Protein AF-A0A4S3M1Q2-F1 (afdb_monomer)

Organism: NCBI:txid1227945

Mean predicted aligned error: 13.07 Å

Radius of gyration: 25.89 Å; Cα contacts (8 Å, |Δi|>4): 60; chains: 1; bounding box: 48×41×60 Å

Sequence (144 aa):
MYRIAKILAIILGVVGLVIWVMIARDENPAGSGMVDLMINLGYYMTIITAVVTFAFAVWQLITHPDKLKKALISLGAFAVVLVIAYAVLASGTNINLDSLAQRGIVVDEGTSKMVGAGLWAFYLLALIAVLSMVFAGVKKILNN

Solvent-accessible surface area (backbone atoms only — not comparable to full-atom values): 7919 Å² total; per-residue (Å²): 116,71,66,61,58,53,51,52,52,50,53,54,52,51,53,53,48,52,54,50,55,53,48,74,70,44,92,60,42,92,80,37,72,62,52,59,49,52,53,53,50,51,52,51,50,51,53,51,48,53,52,50,52,50,53,48,51,54,49,52,36,69,74,30,62,71,59,32,51,53,52,49,50,54,51,47,54,51,48,51,44,47,47,45,13,44,74,73,65,25,54,52,77,78,53,63,63,69,66,36,48,77,69,73,46,88,68,55,57,68,61,52,19,54,54,45,11,53,52,45,29,48,52,53,50,51,51,52,50,52,53,50,52,52,51,53,52,51,50,57,62,74,76,106

Structure (mmCIF, N/CA/C/O backbone):
data_AF-A0A4S3M1Q2-F1
#
_entry.id   AF-A0A4S3M1Q2-F1
#
loop_
_atom_site.group_PDB
_atom_site.id
_atom_site.type_symbol
_atom_site.label_atom_id
_atom_site.label_alt_id
_atom_site.label_comp_id
_atom_site.label_asym_id
_atom_site.label_entity_id
_atom_site.label_seq_id
_atom_site.pdbx_PDB_ins_code
_atom_site.Cartn_x
_atom_site.Cartn_y
_atom_site.Cartn_z
_atom_site.occupancy
_atom_site.B_iso_or_equiv
_atom_site.auth_seq_id
_atom_site.auth_comp_id
_atom_site.auth_asym_id
_atom_site.auth_atom_id
_atom_site.pdbx_PDB_model_num
ATOM 1 N N . MET A 1 1 ? -15.559 -6.440 -22.835 1.00 55.22 1 MET A N 1
ATOM 2 C CA . MET A 1 1 ? -14.238 -5.925 -22.397 1.00 55.22 1 MET A CA 1
ATOM 3 C C . MET A 1 1 ? -13.212 -7.010 -22.038 1.00 55.22 1 MET A C 1
ATOM 5 O O . MET A 1 1 ? -12.085 -6.881 -22.487 1.00 55.22 1 MET A O 1
ATOM 9 N N . TYR A 1 2 ? -13.554 -8.099 -21.326 1.00 62.47 2 TYR A N 1
ATOM 10 C CA . TYR A 1 2 ? -12.575 -9.132 -20.902 1.00 62.47 2 TYR A CA 1
ATOM 11 C C . TYR A 1 2 ? -11.790 -9.816 -22.044 1.00 62.47 2 TYR A C 1
ATOM 13 O O . TYR A 1 2 ? -10.618 -10.137 -21.881 1.00 62.47 2 TYR A O 1
ATOM 21 N N . ARG A 1 3 ? -12.399 -10.006 -23.225 1.00 75.75 3 ARG A N 1
ATOM 22 C CA . ARG A 1 3 ? -11.736 -10.689 -24.351 1.00 75.75 3 ARG A CA 1
ATOM 23 C C . ARG A 1 3 ? -10.559 -9.887 -24.927 1.00 75.75 3 ARG A C 1
ATOM 25 O O . ARG A 1 3 ? -9.502 -10.466 -25.126 1.00 75.75 3 ARG A O 1
ATOM 32 N N . ILE A 1 4 ? -10.712 -8.570 -25.115 1.00 73.31 4 ILE A N 1
ATOM 33 C CA . ILE A 1 4 ? -9.649 -7.704 -25.663 1.00 73.31 4 ILE A CA 1
ATOM 34 C C . ILE A 1 4 ? -8.442 -7.656 -24.720 1.00 73.31 4 ILE A C 1
ATOM 36 O O . ILE A 1 4 ? -7.329 -7.901 -25.164 1.00 73.31 4 ILE A O 1
ATOM 40 N N . ALA A 1 5 ? -8.653 -7.411 -23.421 1.00 73.56 5 ALA A N 1
ATOM 41 C CA . ALA A 1 5 ? -7.552 -7.332 -22.457 1.00 73.56 5 ALA A CA 1
ATOM 42 C C . ALA A 1 5 ? -6.801 -8.668 -22.331 1.00 73.56 5 ALA A C 1
ATOM 44 O O . ALA A 1 5 ? -5.575 -8.689 -22.265 1.00 73.56 5 ALA A O 1
ATOM 45 N N . LYS A 1 6 ? -7.531 -9.792 -22.367 1.00 78.56 6 LYS A N 1
ATOM 46 C CA . LYS A 1 6 ? -6.940 -11.134 -22.336 1.00 78.56 6 LYS A CA 1
ATOM 47 C C . LYS A 1 6 ? -6.089 -11.417 -23.576 1.00 78.56 6 LYS A C 1
ATOM 49 O O . LYS A 1 6 ? -4.987 -11.935 -23.444 1.00 78.56 6 LYS A O 1
ATOM 54 N N . ILE A 1 7 ? -6.578 -11.060 -24.763 1.00 83.19 7 ILE A N 1
ATOM 55 C CA . ILE A 1 7 ? -5.828 -11.198 -26.018 1.00 83.19 7 ILE A CA 1
ATOM 56 C C . ILE A 1 7 ? -4.587 -10.300 -26.025 1.00 83.19 7 ILE A C 1
ATOM 58 O O . ILE A 1 7 ? -3.513 -10.770 -26.385 1.00 83.19 7 ILE A O 1
ATOM 62 N N . LEU A 1 8 ? -4.696 -9.056 -25.553 1.00 81.31 8 LEU A N 1
ATOM 63 C CA . LEU A 1 8 ? -3.559 -8.136 -25.473 1.00 81.31 8 LEU A CA 1
ATOM 64 C C . LEU A 1 8 ? -2.465 -8.654 -24.525 1.00 81.31 8 LEU A C 1
ATOM 66 O O . LEU A 1 8 ? -1.284 -8.611 -24.859 1.00 81.31 8 LEU A O 1
ATOM 70 N N . ALA A 1 9 ? -2.863 -9.190 -23.366 1.00 79.44 9 ALA A N 1
ATOM 71 C CA . ALA A 1 9 ? -1.941 -9.779 -22.398 1.00 79.44 9 ALA A CA 1
ATOM 72 C C . ALA A 1 9 ? -1.230 -11.021 -22.956 1.00 79.44 9 ALA A C 1
ATOM 74 O O . ALA A 1 9 ? -0.032 -11.190 -22.744 1.00 79.44 9 ALA A O 1
ATOM 75 N N . ILE A 1 10 ? -1.948 -11.864 -23.707 1.00 86.00 10 ILE A N 1
ATOM 76 C CA . ILE A 1 10 ? -1.355 -13.026 -24.380 1.00 86.00 10 ILE A CA 1
ATOM 77 C C . ILE A 1 10 ? -0.337 -12.571 -25.429 1.00 86.00 10 ILE A C 1
ATOM 79 O O . ILE A 1 10 ? 0.766 -13.103 -25.457 1.00 86.00 10 ILE A O 1
ATOM 83 N N . ILE A 1 11 ? -0.665 -11.569 -26.250 1.00 86.06 11 ILE A N 1
ATOM 84 C CA . ILE A 1 11 ? 0.252 -11.052 -27.278 1.00 86.06 11 ILE A CA 1
ATOM 85 C C . ILE A 1 11 ? 1.527 -10.492 -26.636 1.00 86.06 11 ILE A C 1
ATOM 87 O O . ILE A 1 11 ? 2.622 -10.871 -27.041 1.00 86.06 11 ILE A O 1
ATOM 91 N N . LEU A 1 12 ? 1.402 -9.653 -25.603 1.00 84.44 12 LEU A N 1
ATOM 92 C CA . LEU A 1 12 ? 2.556 -9.111 -24.874 1.00 84.44 12 LEU A CA 1
ATOM 93 C C . LEU A 1 12 ? 3.407 -10.214 -24.230 1.00 84.44 12 LEU A C 1
ATOM 95 O O . LEU A 1 12 ? 4.633 -10.167 -24.312 1.00 84.44 12 LEU A O 1
ATOM 99 N N . GLY A 1 13 ? 2.769 -11.232 -23.644 1.00 85.00 13 GLY A N 1
ATOM 100 C CA . GLY A 1 13 ? 3.466 -12.384 -23.073 1.00 85.00 13 GLY A CA 1
ATOM 101 C C . GLY A 1 13 ? 4.229 -13.202 -24.119 1.00 85.00 13 GLY A C 1
ATOM 102 O O . GLY A 1 13 ? 5.368 -13.597 -23.877 1.00 85.00 13 GLY A O 1
ATOM 103 N N . VAL A 1 14 ? 3.640 -13.414 -25.299 1.00 90.38 14 VAL A N 1
ATOM 104 C CA . VAL A 1 14 ? 4.292 -14.121 -26.414 1.00 90.38 14 VAL A CA 1
ATOM 105 C C . VAL A 1 14 ? 5.474 -13.317 -26.957 1.00 90.38 14 VAL A C 1
ATOM 107 O O . VAL A 1 14 ? 6.537 -13.889 -27.174 1.00 90.38 14 VAL A O 1
ATOM 110 N N . VAL A 1 15 ? 5.335 -11.998 -27.119 1.00 86.88 15 VAL A N 1
ATOM 111 C CA . VAL A 1 15 ? 6.432 -11.122 -27.569 1.00 86.88 15 VAL A CA 1
ATOM 112 C C . VAL A 1 15 ? 7.603 -11.157 -26.583 1.00 86.88 15 VAL A C 1
ATOM 114 O O . VAL A 1 15 ? 8.745 -11.337 -27.005 1.00 86.88 15 VAL A O 1
ATOM 117 N N . GLY A 1 16 ? 7.327 -11.072 -25.278 1.00 83.62 16 GLY A N 1
ATOM 118 C CA . GLY A 1 16 ? 8.356 -11.203 -24.243 1.00 83.62 16 GLY A CA 1
ATOM 119 C C . GLY A 1 16 ? 9.062 -12.563 -24.275 1.00 83.62 16 GLY A C 1
ATOM 120 O O . GLY A 1 16 ? 10.287 -12.621 -24.202 1.00 83.62 16 GLY A O 1
ATOM 121 N N . LEU A 1 17 ? 8.311 -13.654 -24.461 1.00 86.56 17 LEU A N 1
ATOM 122 C CA . LEU A 1 17 ? 8.873 -15.004 -24.597 1.00 86.56 17 LEU A CA 1
ATOM 123 C C . LEU A 1 17 ? 9.765 -15.153 -25.832 1.00 86.56 17 LEU A C 1
ATOM 125 O O . LEU A 1 17 ? 10.821 -15.773 -25.746 1.00 86.56 17 LEU A O 1
ATOM 129 N N . VAL A 1 18 ? 9.361 -14.589 -26.970 1.00 86.19 18 VAL A N 1
ATOM 130 C CA . VAL A 1 18 ? 10.148 -14.651 -28.209 1.00 86.19 18 VAL A CA 1
ATOM 131 C C . VAL A 1 18 ? 11.475 -13.915 -28.037 1.00 86.19 18 VAL A C 1
ATOM 133 O O . VAL A 1 18 ? 12.522 -14.489 -28.328 1.00 86.19 18 VAL A O 1
ATOM 136 N N . ILE A 1 19 ? 11.451 -12.695 -27.495 1.00 83.62 19 ILE A N 1
ATOM 137 C CA . ILE A 1 19 ? 12.665 -11.910 -27.217 1.00 83.62 19 ILE A CA 1
ATOM 138 C C . ILE A 1 19 ? 13.579 -12.661 -26.237 1.00 83.62 19 ILE A C 1
ATOM 140 O O . ILE A 1 19 ? 14.786 -12.736 -26.458 1.00 83.62 19 ILE A O 1
ATOM 144 N N . TRP A 1 20 ? 13.006 -13.288 -25.206 1.00 83.25 20 TRP A N 1
ATOM 145 C CA . TRP A 1 20 ? 13.763 -14.085 -24.241 1.00 83.25 20 TRP A CA 1
ATOM 146 C C . TRP A 1 20 ? 14.443 -15.306 -24.880 1.00 83.25 20 TRP A C 1
ATOM 148 O O . TRP A 1 20 ? 15.630 -15.532 -24.656 1.00 83.25 20 TRP A O 1
ATOM 158 N N . VAL A 1 21 ? 13.730 -16.066 -25.722 1.00 85.06 21 VAL A N 1
ATOM 159 C CA . VAL A 1 21 ? 14.304 -17.211 -26.455 1.00 85.06 21 VAL A CA 1
ATOM 160 C C . VAL A 1 21 ? 15.401 -16.760 -27.421 1.00 85.06 21 VAL A C 1
ATOM 162 O O . VAL A 1 21 ? 16.382 -17.479 -27.599 1.00 85.06 21 VAL A O 1
ATOM 165 N N . MET A 1 22 ? 15.253 -15.585 -28.037 1.00 80.75 22 MET A N 1
ATOM 166 C CA . MET A 1 22 ? 16.265 -15.025 -28.936 1.00 80.75 22 MET A CA 1
ATOM 167 C C . MET A 1 22 ? 17.542 -14.642 -28.179 1.00 80.75 22 MET A C 1
ATOM 169 O O . MET A 1 22 ? 18.621 -14.988 -28.642 1.00 80.75 22 MET A O 1
ATOM 173 N N . ILE A 1 23 ? 17.432 -14.043 -26.988 1.00 82.00 23 ILE A N 1
ATOM 174 C CA . ILE A 1 23 ? 18.589 -13.757 -26.118 1.00 82.00 23 ILE A CA 1
ATOM 175 C C . ILE A 1 23 ? 19.242 -15.052 -25.614 1.00 82.00 23 ILE A C 1
ATOM 177 O O . ILE A 1 23 ? 20.462 -15.160 -25.597 1.00 82.00 23 ILE A O 1
ATOM 181 N N . ALA A 1 24 ? 18.448 -16.054 -25.225 1.00 80.31 24 ALA A N 1
ATOM 182 C CA . ALA A 1 24 ? 18.956 -17.317 -24.683 1.00 80.31 24 ALA A CA 1
ATOM 183 C C . ALA A 1 24 ? 19.728 -18.174 -25.704 1.00 80.31 24 ALA A C 1
ATOM 185 O O . ALA A 1 24 ? 20.439 -19.098 -25.314 1.00 80.31 24 ALA A O 1
ATOM 186 N N . ARG A 1 25 ? 19.558 -17.904 -27.003 1.00 78.38 25 ARG A N 1
ATOM 187 C CA . ARG A 1 25 ? 20.260 -18.585 -28.100 1.00 78.38 25 ARG A CA 1
ATOM 188 C C . ARG A 1 25 ? 21.449 -17.794 -28.640 1.00 78.38 25 ARG A C 1
ATOM 190 O O . ARG A 1 25 ? 22.169 -18.330 -29.475 1.00 78.38 25 ARG A O 1
ATOM 197 N N . ASP A 1 26 ? 21.618 -16.546 -28.214 1.00 77.88 26 ASP A N 1
ATOM 198 C CA . ASP A 1 26 ? 22.688 -15.679 -28.690 1.00 77.88 26 ASP A CA 1
ATOM 199 C C . ASP A 1 26 ? 23.998 -15.995 -27.951 1.00 77.88 26 ASP A C 1
ATOM 201 O O . ASP A 1 26 ? 24.025 -16.144 -26.728 1.00 77.88 26 ASP A O 1
ATOM 205 N N . GLU A 1 27 ? 25.088 -16.117 -28.704 1.00 70.81 27 GLU A N 1
ATOM 206 C CA . GLU A 1 27 ? 26.421 -16.458 -28.197 1.00 70.81 27 GLU A CA 1
ATOM 207 C C . GLU A 1 27 ? 27.094 -15.250 -27.525 1.00 70.81 27 GLU A C 1
ATOM 209 O O . GLU A 1 27 ? 27.972 -15.419 -26.676 1.00 70.81 27 GLU A O 1
ATOM 214 N N . ASN A 1 28 ? 26.662 -14.025 -27.865 1.00 72.25 28 ASN A N 1
ATOM 215 C CA . ASN A 1 28 ? 27.160 -12.790 -27.260 1.00 72.25 28 ASN A CA 1
ATOM 216 C C . ASN A 1 28 ? 26.014 -11.831 -26.871 1.00 72.25 28 ASN A C 1
ATOM 218 O O . ASN A 1 28 ? 25.859 -10.744 -27.440 1.00 72.25 28 ASN A O 1
ATOM 222 N N . PRO A 1 29 ? 25.205 -12.205 -25.865 1.00 64.62 29 PRO A N 1
ATOM 223 C CA . PRO A 1 29 ? 23.954 -11.520 -25.552 1.00 64.62 29 PRO A CA 1
ATOM 224 C C . PRO A 1 29 ? 24.165 -10.075 -25.078 1.00 64.62 29 PRO A C 1
ATOM 226 O O . PRO A 1 29 ? 23.321 -9.220 -25.335 1.00 64.62 29 PRO A O 1
ATOM 229 N N . ALA A 1 30 ? 25.303 -9.768 -24.444 1.00 64.44 30 ALA A N 1
ATOM 230 C CA . ALA A 1 30 ? 25.587 -8.457 -23.856 1.00 64.44 30 ALA A CA 1
ATOM 231 C C . ALA A 1 30 ? 25.811 -7.331 -24.887 1.00 64.44 30 ALA A C 1
ATOM 233 O O . ALA A 1 30 ? 25.662 -6.162 -24.542 1.00 64.44 30 ALA A O 1
ATOM 234 N N . GLY A 1 31 ? 26.157 -7.667 -26.136 1.00 63.84 31 GLY A N 1
ATOM 235 C CA . GLY A 1 31 ? 26.306 -6.702 -27.235 1.00 63.84 31 GLY A CA 1
ATOM 236 C C . GLY A 1 31 ? 25.078 -6.600 -28.145 1.00 63.84 31 GLY A C 1
ATOM 237 O O . GLY A 1 31 ? 25.051 -5.773 -29.056 1.00 63.84 31 GLY A O 1
ATOM 238 N N . SER A 1 32 ? 24.067 -7.444 -27.924 1.00 66.00 32 SER A N 1
ATOM 239 C CA . SER A 1 32 ? 22.851 -7.457 -28.729 1.00 66.00 32 SER A CA 1
ATOM 240 C C . SER A 1 32 ? 21.906 -6.334 -28.280 1.00 66.00 32 SER A C 1
ATOM 242 O O . SER A 1 32 ? 21.557 -6.222 -27.103 1.00 66.00 32 SER A O 1
ATOM 244 N N . GLY A 1 33 ? 21.398 -5.531 -29.224 1.00 74.88 33 GLY A N 1
ATOM 245 C CA . GLY A 1 33 ? 20.310 -4.574 -28.948 1.00 74.88 33 GLY A CA 1
ATOM 246 C C . GLY A 1 33 ? 19.025 -5.244 -28.425 1.00 74.88 33 GLY A C 1
ATOM 247 O O . GLY A 1 33 ? 18.095 -4.571 -27.992 1.00 74.88 33 GLY A O 1
ATOM 248 N N . MET A 1 34 ? 18.983 -6.579 -28.433 1.00 76.88 34 MET A N 1
ATOM 249 C CA . MET A 1 34 ? 17.901 -7.414 -27.929 1.00 76.88 34 MET A CA 1
ATOM 250 C C . MET A 1 34 ? 17.803 -7.384 -26.397 1.00 76.88 34 MET A C 1
ATOM 252 O O . MET A 1 34 ? 16.695 -7.323 -25.862 1.00 76.88 34 MET A O 1
ATOM 256 N N . VAL A 1 35 ? 18.939 -7.378 -25.684 1.00 81.19 35 VAL A N 1
ATOM 257 C CA . VAL A 1 35 ? 18.955 -7.270 -24.212 1.00 81.19 35 VAL A CA 1
ATOM 258 C C . VAL A 1 35 ? 18.471 -5.892 -23.768 1.00 81.19 35 VAL A C 1
ATOM 260 O O . VAL A 1 35 ? 17.628 -5.801 -22.876 1.00 81.19 35 VAL A O 1
ATOM 263 N N . ASP A 1 36 ? 18.928 -4.832 -24.436 1.00 84.31 36 ASP A N 1
ATOM 264 C CA . ASP A 1 36 ? 18.498 -3.458 -24.155 1.00 84.31 36 ASP A CA 1
ATOM 265 C C . ASP A 1 36 ? 16.994 -3.267 -24.440 1.00 84.31 36 ASP A C 1
ATOM 267 O O . ASP A 1 36 ? 16.250 -2.690 -23.643 1.00 84.31 36 ASP A O 1
ATOM 271 N N . LEU A 1 37 ? 16.491 -3.872 -25.522 1.00 84.19 37 LEU A N 1
ATOM 272 C CA . LEU A 1 37 ? 15.061 -3.908 -25.831 1.00 84.19 37 LEU A CA 1
ATOM 273 C C . LEU A 1 37 ? 14.246 -4.655 -24.756 1.00 84.19 37 LEU A C 1
ATOM 275 O O . LEU A 1 37 ? 13.165 -4.192 -24.386 1.00 84.19 37 LEU A O 1
ATOM 279 N N . MET A 1 38 ? 14.750 -5.771 -24.213 1.00 83.44 38 MET A N 1
ATOM 280 C CA . MET A 1 38 ? 14.065 -6.513 -23.145 1.00 83.44 38 MET A CA 1
ATOM 281 C C . MET A 1 38 ? 14.022 -5.727 -21.828 1.00 83.44 38 MET A C 1
ATOM 283 O O . MET A 1 38 ? 12.981 -5.694 -21.164 1.00 83.44 38 MET A O 1
ATOM 287 N N . ILE A 1 39 ? 15.123 -5.063 -21.467 1.00 86.50 39 ILE A N 1
ATOM 288 C CA . ILE A 1 39 ? 15.206 -4.220 -20.267 1.00 86.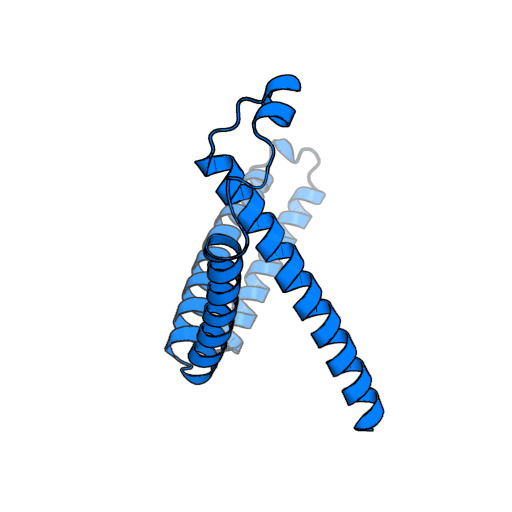50 39 ILE A CA 1
ATOM 289 C C . ILE A 1 39 ? 14.249 -3.029 -20.389 1.00 86.50 39 ILE A C 1
ATOM 291 O O . ILE A 1 39 ? 13.432 -2.803 -19.490 1.00 86.50 39 ILE A O 1
ATOM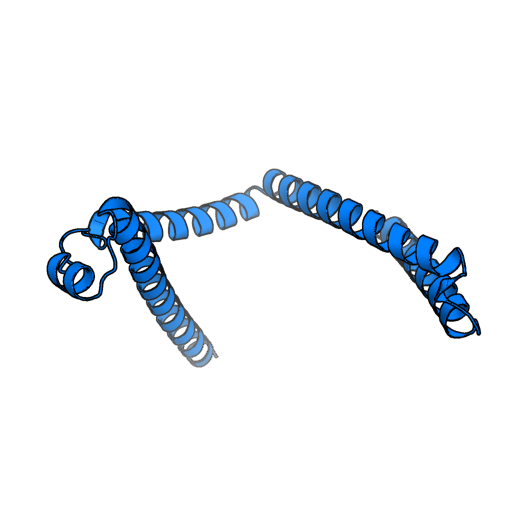 295 N N . ASN A 1 40 ? 14.276 -2.314 -21.516 1.00 87.56 40 ASN A N 1
ATOM 296 C CA . ASN A 1 40 ? 13.387 -1.175 -21.747 1.00 87.56 40 ASN A CA 1
ATOM 297 C C . ASN A 1 40 ? 11.910 -1.590 -21.747 1.00 87.56 40 ASN A C 1
ATOM 299 O O . ASN A 1 40 ? 11.085 -0.927 -21.113 1.00 87.56 40 ASN A O 1
ATOM 303 N N . LEU A 1 41 ? 11.563 -2.723 -22.369 1.00 87.38 41 LEU A N 1
ATOM 304 C CA . LEU A 1 41 ? 10.202 -3.265 -22.323 1.00 87.38 41 LEU A CA 1
ATOM 305 C C . LEU A 1 41 ? 9.749 -3.547 -20.880 1.00 87.38 41 LEU A C 1
ATOM 307 O O . LEU A 1 41 ? 8.625 -3.198 -20.515 1.00 87.38 41 LEU A O 1
ATOM 311 N N . GLY A 1 42 ? 10.625 -4.111 -20.043 1.00 88.50 42 GLY A N 1
ATOM 312 C CA . GLY A 1 42 ? 10.354 -4.349 -18.623 1.00 88.50 42 GLY A CA 1
ATOM 313 C C . GLY A 1 42 ? 10.098 -3.062 -17.833 1.00 88.50 42 GLY A C 1
ATOM 314 O O . GLY A 1 42 ? 9.138 -2.993 -17.055 1.00 88.50 42 GLY A O 1
ATOM 315 N N . TYR A 1 43 ? 10.891 -2.014 -18.072 1.00 91.69 43 TYR A N 1
ATOM 316 C CA . TYR A 1 43 ? 10.668 -0.696 -17.468 1.00 91.69 43 TYR A CA 1
ATOM 317 C C . TYR A 1 43 ? 9.306 -0.116 -17.858 1.00 91.69 43 TYR A C 1
ATOM 319 O O . TYR A 1 43 ? 8.524 0.265 -16.979 1.00 91.69 43 TYR A O 1
ATOM 327 N N . TYR A 1 44 ? 8.975 -0.111 -19.152 1.00 91.25 44 TYR A N 1
ATOM 328 C CA . TYR A 1 44 ? 7.682 0.391 -19.620 1.00 91.25 44 TYR A CA 1
ATOM 329 C C . TYR A 1 44 ? 6.512 -0.421 -19.060 1.00 91.25 44 TYR A C 1
ATOM 331 O O . TYR A 1 44 ? 5.543 0.165 -18.577 1.00 91.25 44 TYR A O 1
ATOM 339 N N . MET A 1 45 ? 6.599 -1.754 -19.053 1.00 88.56 45 MET A N 1
ATOM 340 C CA . MET A 1 45 ? 5.552 -2.608 -18.484 1.00 88.56 45 MET A CA 1
ATOM 341 C C . MET A 1 45 ? 5.352 -2.360 -16.989 1.00 88.56 45 MET A C 1
ATOM 343 O O . MET A 1 45 ? 4.211 -2.349 -16.527 1.00 88.56 45 MET A O 1
ATOM 347 N N . THR A 1 46 ? 6.427 -2.118 -16.240 1.00 91.38 46 THR A N 1
ATOM 348 C CA . THR A 1 46 ? 6.345 -1.817 -14.805 1.00 91.38 46 THR A CA 1
ATOM 349 C C . THR A 1 46 ? 5.623 -0.495 -14.565 1.00 91.38 46 THR A C 1
ATOM 351 O O . THR A 1 46 ? 4.686 -0.445 -13.767 1.00 91.38 46 THR A O 1
ATOM 354 N N . ILE A 1 47 ? 5.990 0.555 -15.306 1.00 94.31 47 ILE A N 1
ATOM 355 C CA . ILE A 1 47 ? 5.343 1.871 -15.205 1.00 94.31 47 ILE A CA 1
ATOM 356 C C . ILE A 1 47 ? 3.868 1.773 -15.604 1.00 94.31 47 ILE A C 1
ATOM 358 O O . ILE A 1 47 ? 3.000 2.213 -14.853 1.00 94.31 47 ILE A O 1
ATOM 362 N N . ILE A 1 48 ? 3.562 1.144 -16.742 1.00 91.81 48 ILE A N 1
ATOM 363 C CA . ILE A 1 48 ? 2.181 0.972 -17.213 1.00 91.81 48 ILE A CA 1
ATOM 364 C C . ILE A 1 48 ? 1.363 0.192 -16.183 1.00 91.81 48 ILE A C 1
ATOM 366 O O . ILE A 1 48 ? 0.251 0.595 -15.851 1.00 91.81 48 ILE A O 1
ATOM 370 N N . THR A 1 49 ? 1.909 -0.893 -15.635 1.00 89.81 49 THR A N 1
ATOM 371 C CA . THR A 1 49 ? 1.209 -1.710 -14.636 1.00 89.81 49 THR A CA 1
ATOM 372 C C . THR A 1 49 ? 0.956 -0.924 -13.358 1.00 89.81 49 THR A C 1
ATOM 374 O O . THR A 1 49 ? -0.155 -0.980 -12.832 1.00 89.81 49 THR A O 1
ATOM 377 N N . ALA A 1 50 ? 1.938 -0.159 -12.876 1.00 93.88 50 ALA A N 1
ATOM 378 C CA . ALA A 1 50 ? 1.771 0.700 -11.710 1.00 93.88 50 ALA A CA 1
ATOM 379 C C . ALA A 1 50 ? 0.656 1.733 -11.938 1.00 93.88 50 ALA A C 1
ATOM 381 O O . ALA A 1 50 ? -0.262 1.833 -11.125 1.00 93.88 50 ALA A O 1
ATOM 382 N N . VAL A 1 51 ? 0.682 2.433 -13.078 1.00 94.56 51 VAL A N 1
ATOM 383 C CA . VAL A 1 51 ? -0.321 3.447 -13.439 1.00 94.56 51 VAL A CA 1
ATOM 384 C C . VAL A 1 51 ? -1.713 2.831 -13.571 1.00 94.56 51 VAL A C 1
ATOM 386 O O . VAL A 1 51 ? -2.663 3.334 -12.975 1.00 94.56 51 VAL A O 1
ATOM 389 N N . VAL A 1 52 ? -1.850 1.726 -14.308 1.00 90.62 52 VAL A N 1
ATOM 390 C CA . VAL A 1 52 ? -3.141 1.055 -14.522 1.00 90.62 52 VAL A CA 1
ATOM 391 C C . VAL A 1 52 ? -3.682 0.492 -13.215 1.00 90.62 52 VAL A C 1
ATOM 393 O O . VAL A 1 52 ? -4.863 0.668 -12.930 1.00 90.62 52 VAL A O 1
ATOM 396 N N . THR A 1 53 ? -2.842 -0.144 -12.398 1.00 90.69 53 THR A N 1
ATOM 397 C CA . THR A 1 53 ? -3.264 -0.701 -11.105 1.00 90.69 53 THR A CA 1
ATOM 398 C C . THR A 1 53 ? -3.709 0.406 -10.164 1.00 90.69 53 THR A C 1
ATOM 400 O O . THR A 1 53 ? -4.746 0.274 -9.520 1.00 90.69 53 THR A O 1
ATOM 403 N N . PHE A 1 54 ? -2.975 1.518 -10.117 1.00 91.81 54 PHE A N 1
ATOM 404 C CA . PHE A 1 54 ? -3.336 2.663 -9.292 1.00 91.81 54 PHE A CA 1
ATOM 405 C C . PHE A 1 54 ? -4.639 3.316 -9.768 1.00 91.81 54 PHE A C 1
ATOM 407 O O . PHE A 1 54 ? -5.566 3.493 -8.978 1.00 91.81 54 PHE A O 1
ATOM 414 N N . ALA A 1 55 ? -4.759 3.596 -11.068 1.00 91.06 55 ALA A N 1
ATOM 415 C CA . ALA A 1 55 ? -5.973 4.155 -11.657 1.00 91.06 55 ALA A CA 1
ATOM 416 C C . ALA A 1 55 ? -7.181 3.233 -11.441 1.00 91.06 55 ALA A C 1
ATOM 418 O O . ALA A 1 55 ? -8.255 3.699 -11.068 1.00 91.06 55 ALA A O 1
ATOM 419 N N . PHE A 1 56 ? -7.003 1.922 -11.613 1.00 87.12 56 PHE A N 1
ATOM 420 C CA . PHE A 1 56 ? -8.053 0.937 -11.387 1.00 87.12 56 PHE A CA 1
ATOM 421 C C . PHE A 1 56 ? -8.428 0.832 -9.909 1.00 87.12 56 PHE A C 1
ATOM 423 O O . PHE A 1 56 ? -9.612 0.769 -9.598 1.00 87.12 56 PHE A O 1
ATOM 430 N N . ALA A 1 57 ? -7.458 0.872 -8.993 1.00 85.31 57 ALA A N 1
ATOM 431 C CA . ALA A 1 57 ? -7.716 0.880 -7.558 1.00 85.31 57 ALA A CA 1
ATOM 432 C C . ALA A 1 57 ? -8.551 2.102 -7.149 1.00 85.31 57 ALA A C 1
ATOM 434 O O . ALA A 1 57 ? -9.561 1.94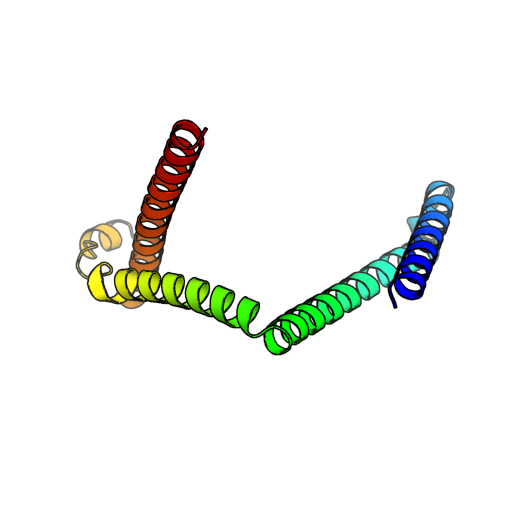6 -6.460 1.00 85.31 57 ALA A O 1
ATOM 435 N N . VAL A 1 58 ? -8.189 3.297 -7.629 1.00 86.44 58 VAL A N 1
ATOM 436 C CA . VAL A 1 58 ? -8.942 4.538 -7.379 1.00 86.44 58 VAL A CA 1
ATOM 437 C C . VAL A 1 58 ? -10.336 4.466 -8.006 1.00 86.44 58 VAL A C 1
ATOM 439 O O . VAL A 1 58 ? -11.335 4.716 -7.331 1.00 86.44 58 VAL A O 1
ATOM 442 N N . TRP A 1 59 ? -10.432 4.061 -9.273 1.00 85.50 59 TRP A N 1
ATOM 443 C CA . TRP A 1 59 ? -11.707 3.939 -9.981 1.00 85.50 59 TRP A CA 1
ATOM 444 C C . TRP A 1 59 ? -12.645 2.932 -9.310 1.00 85.50 59 TRP A C 1
ATOM 446 O O . TRP A 1 59 ? -13.834 3.198 -9.125 1.00 85.50 59 TRP A O 1
ATOM 456 N N . GLN A 1 60 ? -12.116 1.775 -8.913 1.00 82.62 60 GLN A N 1
ATOM 457 C CA . GLN A 1 60 ? -12.858 0.724 -8.226 1.00 82.62 60 GLN A CA 1
ATOM 458 C C . GLN A 1 60 ? -13.337 1.183 -6.848 1.00 82.62 60 GLN A C 1
ATOM 460 O O . GLN A 1 60 ? -14.426 0.792 -6.425 1.00 82.62 60 GLN A O 1
ATOM 465 N N . LEU A 1 61 ? -12.551 2.010 -6.158 1.00 80.69 61 LEU A N 1
ATOM 466 C CA . LEU A 1 61 ? -12.936 2.580 -4.876 1.00 80.69 61 LEU A CA 1
ATOM 467 C C . LEU A 1 61 ? -14.105 3.565 -5.044 1.00 80.69 61 LEU A C 1
ATOM 469 O O . LEU A 1 61 ? -15.102 3.449 -4.339 1.00 80.69 61 LEU A O 1
ATOM 473 N N . ILE A 1 62 ? -14.043 4.464 -6.028 1.00 79.88 62 ILE A N 1
ATOM 474 C CA . ILE A 1 62 ? -15.103 5.458 -6.279 1.00 79.88 62 ILE A CA 1
ATOM 475 C C . ILE A 1 62 ? -16.388 4.798 -6.807 1.00 79.88 62 ILE A C 1
ATOM 477 O O . ILE A 1 62 ? -17.488 5.134 -6.375 1.00 79.88 62 ILE A O 1
ATOM 481 N N . THR A 1 63 ? -16.265 3.829 -7.717 1.00 82.44 63 THR A N 1
ATOM 482 C CA . THR A 1 63 ? -17.418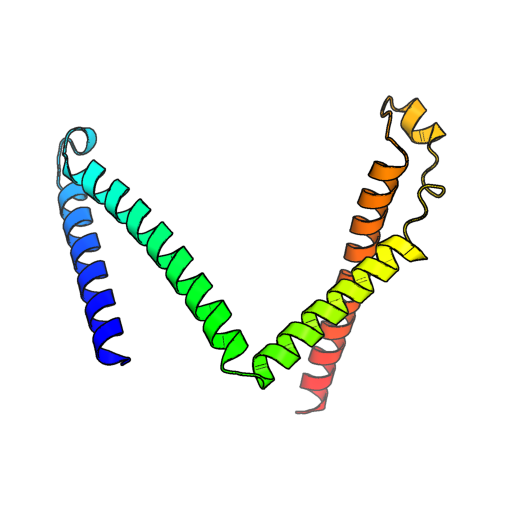 3.183 -8.372 1.00 82.44 63 THR A CA 1
ATOM 483 C C . THR A 1 63 ? -18.172 2.238 -7.434 1.00 82.44 63 THR A C 1
ATOM 485 O O . THR A 1 63 ? -19.324 1.888 -7.695 1.00 82.44 63 THR A O 1
ATOM 488 N N . HIS A 1 64 ? -17.539 1.756 -6.362 1.00 80.94 64 HIS A N 1
ATOM 489 C CA . HIS A 1 64 ? -18.146 0.798 -5.437 1.00 80.94 64 HIS A CA 1
ATOM 490 C C . HIS A 1 64 ? -18.206 1.380 -4.023 1.00 80.94 64 HIS A C 1
ATOM 492 O O . HIS A 1 64 ? -17.329 1.085 -3.203 1.00 80.94 64 HIS A O 1
ATOM 498 N N . PRO A 1 65 ? -19.262 2.152 -3.698 1.00 73.19 65 PRO A N 1
ATOM 499 C CA . PRO A 1 65 ? -19.396 2.802 -2.396 1.00 73.19 65 PRO A CA 1
ATOM 500 C C . PRO A 1 65 ? -19.367 1.803 -1.232 1.00 73.19 65 PRO A C 1
ATOM 502 O O . PRO A 1 65 ? -18.864 2.131 -0.162 1.00 73.19 65 PRO A O 1
ATOM 505 N N . ASP A 1 66 ? -19.815 0.561 -1.429 1.00 80.06 66 ASP A N 1
ATOM 506 C CA . ASP A 1 66 ? -19.729 -0.487 -0.403 1.00 80.06 66 ASP A CA 1
ATOM 507 C C . ASP A 1 66 ? -18.291 -0.941 -0.125 1.00 80.06 66 ASP A C 1
ATOM 509 O O . ASP A 1 66 ? -17.925 -1.195 1.027 1.00 80.06 66 ASP A O 1
ATOM 513 N N . LYS A 1 67 ? -17.450 -1.028 -1.165 1.00 75.38 67 LYS A N 1
ATOM 514 C CA . LYS A 1 67 ? -16.024 -1.351 -1.008 1.00 75.38 67 LYS A CA 1
ATOM 515 C C . LYS A 1 67 ? -15.272 -0.171 -0.400 1.00 75.38 67 LYS A C 1
ATOM 517 O O . LYS A 1 67 ? -14.444 -0.390 0.481 1.00 75.38 67 LYS A O 1
ATOM 522 N N . LEU A 1 68 ? -15.609 1.055 -0.802 1.00 79.31 68 LEU A N 1
ATOM 523 C CA . LEU A 1 68 ? -15.063 2.275 -0.209 1.00 79.31 68 LEU A CA 1
ATOM 524 C C . LEU A 1 68 ? -15.406 2.395 1.270 1.00 79.31 68 LEU A C 1
ATOM 526 O O . LEU A 1 68 ? -14.505 2.626 2.063 1.00 79.31 68 LEU A O 1
ATOM 530 N N . LYS A 1 69 ? -16.661 2.166 1.669 1.00 78.44 69 LYS A N 1
ATOM 531 C CA . LYS A 1 69 ? -17.053 2.178 3.086 1.00 78.44 69 LYS A CA 1
ATOM 532 C C . LYS A 1 69 ? -16.250 1.165 3.898 1.00 78.44 69 LYS A C 1
ATOM 534 O O . LYS A 1 69 ? -15.717 1.521 4.940 1.00 78.44 69 LYS A O 1
ATOM 539 N N . LYS A 1 70 ? -16.107 -0.076 3.418 1.00 81.38 70 LYS A N 1
ATOM 540 C CA . LYS A 1 70 ? -15.310 -1.106 4.112 1.00 81.38 70 LYS A CA 1
ATOM 541 C C . LYS A 1 70 ? -13.832 -0.730 4.212 1.00 81.38 70 LYS A C 1
ATOM 543 O O . LYS A 1 70 ? -13.255 -0.848 5.290 1.00 81.38 70 LYS A O 1
ATOM 548 N N . ALA A 1 71 ? -13.241 -0.246 3.121 1.00 83.31 71 ALA A N 1
ATOM 549 C CA . ALA A 1 71 ? -11.861 0.228 3.114 1.00 83.31 71 ALA A CA 1
ATOM 550 C C . ALA A 1 71 ? -11.675 1.405 4.084 1.00 83.31 71 ALA A C 1
ATOM 552 O O . ALA A 1 71 ? -10.756 1.392 4.899 1.00 83.31 71 ALA A O 1
ATOM 553 N N . LEU A 1 72 ? -12.592 2.373 4.076 1.00 82.88 72 LEU A N 1
ATOM 554 C CA . LEU A 1 72 ? -12.554 3.541 4.949 1.00 82.88 72 LEU A CA 1
ATOM 555 C C . LEU A 1 72 ? -12.746 3.167 6.423 1.00 82.88 72 LEU A C 1
ATOM 557 O O . LEU A 1 72 ? -12.057 3.715 7.274 1.00 82.88 72 LEU A O 1
ATOM 561 N N . ILE A 1 73 ? -13.610 2.196 6.732 1.00 85.00 73 ILE A N 1
ATOM 562 C CA . ILE A 1 73 ? -13.762 1.653 8.089 1.00 85.00 73 ILE A CA 1
ATOM 563 C C . ILE A 1 73 ? -12.467 0.967 8.536 1.00 85.00 73 ILE A C 1
ATOM 565 O O . ILE A 1 73 ? -12.016 1.209 9.652 1.00 85.00 73 ILE A O 1
ATOM 569 N N . SER A 1 74 ? -11.833 0.157 7.680 1.00 83.19 74 SER A N 1
ATOM 570 C CA . SER A 1 74 ? -10.553 -0.482 8.027 1.00 83.19 74 SER A CA 1
ATOM 571 C C . SER A 1 74 ? -9.427 0.534 8.234 1.00 83.19 74 SER A C 1
ATOM 573 O O . SER A 1 74 ? -8.651 0.410 9.181 1.00 83.19 74 SER A O 1
ATOM 575 N N . LEU A 1 75 ? -9.379 1.578 7.403 1.00 86.25 75 LEU A N 1
ATOM 576 C CA . LEU A 1 75 ? -8.392 2.645 7.510 1.00 86.25 75 LEU A CA 1
ATOM 577 C C . LEU A 1 75 ? -8.641 3.510 8.750 1.00 86.25 75 LEU A C 1
ATOM 579 O O . LEU A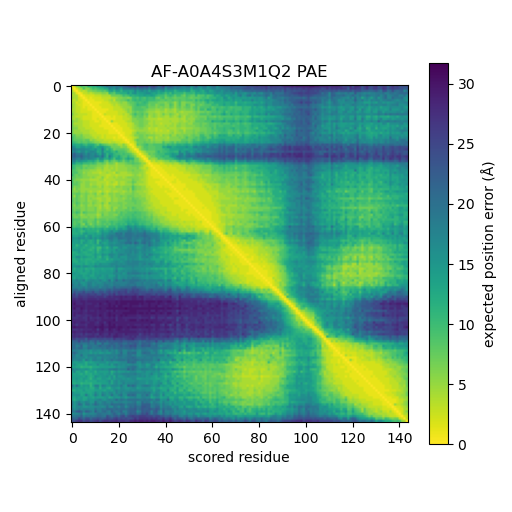 1 75 ? -7.699 3.856 9.455 1.00 86.25 75 LEU A O 1
ATOM 583 N N . GLY A 1 76 ? -9.905 3.809 9.053 1.00 85.94 76 GLY A N 1
ATOM 584 C CA . GLY A 1 76 ? -10.311 4.520 10.260 1.00 85.94 76 GLY A CA 1
ATOM 585 C C . GLY A 1 76 ? -9.982 3.734 11.526 1.00 85.94 76 GLY A C 1
ATOM 586 O O . GLY A 1 76 ? -9.408 4.295 12.451 1.00 85.94 76 GLY A O 1
ATOM 587 N N . ALA A 1 77 ? -10.256 2.428 11.555 1.00 84.00 77 ALA A N 1
ATOM 588 C CA . ALA A 1 77 ? -9.885 1.566 12.677 1.00 84.00 77 ALA A CA 1
ATOM 589 C C . ALA A 1 77 ? -8.363 1.546 12.900 1.00 84.00 77 ALA A C 1
ATOM 591 O O . ALA A 1 77 ? -7.903 1.684 14.032 1.00 84.00 77 ALA A O 1
ATOM 592 N N . PHE A 1 78 ? -7.576 1.450 11.825 1.00 85.31 78 PHE A N 1
ATOM 593 C CA . PHE A 1 78 ? -6.118 1.546 11.901 1.00 85.31 78 PHE A CA 1
ATOM 594 C C . PHE A 1 78 ? -5.654 2.919 12.413 1.00 85.31 78 PHE A C 1
ATOM 596 O O . PHE A 1 78 ? -4.816 2.993 13.309 1.00 85.31 78 PHE A O 1
ATOM 603 N N . ALA A 1 79 ? -6.242 4.008 11.912 1.00 85.19 79 ALA A N 1
ATOM 604 C CA . ALA A 1 79 ? -5.935 5.363 12.363 1.00 85.19 79 ALA A CA 1
ATOM 605 C C . ALA A 1 79 ? -6.275 5.574 13.847 1.00 85.19 79 ALA A C 1
ATOM 607 O O . ALA A 1 79 ? -5.486 6.175 14.568 1.00 85.19 79 ALA A O 1
ATOM 608 N N . VAL A 1 80 ? -7.397 5.035 14.333 1.00 84.50 80 VAL A N 1
ATOM 609 C CA . VAL A 1 80 ? -7.760 5.072 15.760 1.00 84.50 80 VAL A CA 1
ATOM 610 C C . VAL A 1 80 ? -6.702 4.367 16.605 1.00 84.50 80 VAL A C 1
ATOM 612 O O . VAL A 1 80 ? -6.292 4.906 17.630 1.00 84.50 80 VAL A O 1
ATOM 615 N N . VAL A 1 81 ? -6.200 3.210 16.164 1.00 82.81 81 VAL A N 1
ATOM 616 C CA . VAL A 1 81 ? -5.112 2.509 16.865 1.00 82.81 81 VAL A CA 1
ATOM 617 C C . VAL A 1 81 ? -3.832 3.345 16.887 1.00 82.81 81 VAL A C 1
ATOM 619 O O . VAL A 1 81 ? -3.201 3.444 17.936 1.00 82.81 81 VAL A O 1
ATOM 622 N N . LEU A 1 82 ? -3.476 4.002 15.780 1.00 78.69 82 LEU A N 1
ATOM 623 C CA . LEU A 1 82 ? -2.324 4.908 15.740 1.00 78.69 82 LEU A CA 1
ATOM 624 C C . LEU A 1 82 ? -2.494 6.116 16.667 1.00 78.69 82 LEU A C 1
ATOM 626 O O . LEU A 1 82 ? -1.548 6.490 17.357 1.00 78.69 82 LEU A O 1
ATOM 630 N N . VAL A 1 83 ? -3.690 6.704 16.722 1.00 79.06 83 VAL A N 1
ATOM 631 C CA . VAL A 1 83 ? -3.995 7.819 17.628 1.00 79.06 83 VAL A CA 1
ATOM 63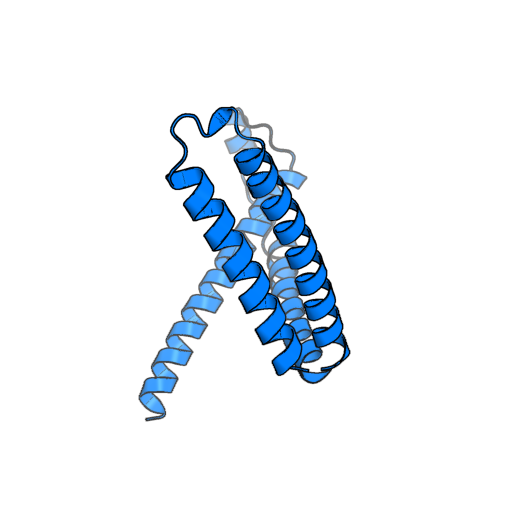2 C C . VAL A 1 83 ? -3.904 7.363 19.080 1.00 79.06 83 VAL A C 1
ATOM 634 O O . VAL A 1 83 ? -3.283 8.050 19.881 1.00 79.06 83 VAL A O 1
ATOM 637 N N . ILE A 1 84 ? -4.447 6.196 19.430 1.00 76.25 84 ILE A N 1
ATOM 638 C CA . ILE A 1 84 ? -4.330 5.636 20.784 1.00 76.25 84 ILE A CA 1
ATOM 639 C C . ILE A 1 84 ? -2.858 5.366 21.123 1.00 76.25 84 ILE A C 1
ATOM 641 O O . ILE A 1 84 ? -2.384 5.745 22.193 1.00 76.25 84 ILE A O 1
ATOM 645 N N . ALA A 1 85 ? -2.105 4.778 20.196 1.00 73.75 85 ALA A N 1
ATOM 646 C CA . ALA A 1 85 ? -0.697 4.485 20.402 1.00 73.75 85 ALA A CA 1
ATOM 647 C C . ALA A 1 85 ? 0.152 5.754 20.581 1.00 73.75 85 ALA A C 1
ATOM 649 O O . ALA A 1 85 ? 1.009 5.780 21.457 1.00 73.75 85 ALA A O 1
ATOM 650 N N . TYR A 1 86 ? -0.106 6.814 19.809 1.00 71.50 86 TYR A N 1
ATOM 651 C CA . TYR A 1 86 ? 0.640 8.074 19.883 1.00 71.50 86 TYR A CA 1
ATOM 652 C C . TYR A 1 86 ? 0.184 9.010 21.014 1.00 71.50 86 TYR A C 1
ATOM 654 O O . TYR A 1 86 ? 1.013 9.664 21.643 1.00 71.50 86 TYR A O 1
ATOM 662 N N . ALA A 1 87 ? -1.122 9.107 21.267 1.00 66.88 87 ALA A N 1
ATOM 663 C CA . ALA A 1 87 ? -1.690 10.071 22.209 1.00 66.88 87 ALA A CA 1
ATOM 664 C C . ALA A 1 87 ? -1.863 9.510 23.626 1.00 66.88 87 ALA A C 1
ATOM 666 O O . ALA A 1 87 ? -1.769 10.275 24.582 1.00 66.88 87 ALA A O 1
ATOM 667 N N . VAL A 1 88 ? -2.126 8.206 23.769 1.00 62.81 88 VAL A N 1
ATOM 668 C CA . VAL A 1 88 ? -2.449 7.588 25.067 1.00 62.81 88 VAL A CA 1
ATOM 669 C C . VAL A 1 88 ? -1.280 6.767 25.609 1.00 62.81 88 VAL A C 1
ATOM 671 O O . VAL A 1 88 ? -1.008 6.825 26.804 1.00 62.81 88 VAL A O 1
ATOM 674 N N . LEU A 1 89 ? -0.579 6.008 24.758 1.00 57.91 89 LEU A N 1
ATOM 675 C CA . LEU A 1 89 ? 0.475 5.084 25.212 1.00 57.91 89 LEU A CA 1
ATOM 676 C C . LEU A 1 89 ? 1.896 5.634 25.027 1.00 57.91 89 LEU A C 1
ATOM 678 O O . LEU A 1 89 ? 2.779 5.347 25.839 1.00 57.91 89 LEU A O 1
ATOM 682 N N . ALA A 1 90 ? 2.141 6.435 23.989 1.00 55.94 90 ALA A N 1
ATOM 683 C CA . ALA A 1 90 ? 3.439 7.058 23.774 1.00 55.94 90 ALA A CA 1
ATOM 684 C C . ALA A 1 90 ? 3.604 8.302 24.647 1.00 55.94 90 ALA A C 1
ATOM 686 O O . ALA A 1 90 ? 3.384 9.430 24.215 1.00 55.94 90 ALA A O 1
ATOM 687 N N . SER A 1 91 ? 4.055 8.103 25.879 1.00 53.06 91 SER A N 1
ATOM 688 C CA . SER A 1 91 ? 4.658 9.172 26.673 1.00 53.06 91 SER A CA 1
ATOM 689 C C . SER A 1 91 ? 6.157 9.199 26.393 1.00 53.06 91 SER A C 1
ATOM 691 O O . SER A 1 91 ? 6.860 8.240 26.709 1.00 53.06 91 SER A O 1
ATOM 693 N N . GLY A 1 92 ? 6.657 10.308 25.833 1.00 50.25 92 GLY A N 1
ATOM 694 C CA . GLY A 1 92 ? 8.101 10.555 25.667 1.00 50.25 92 GLY A CA 1
ATOM 695 C C . GLY A 1 92 ? 8.877 10.546 26.994 1.00 50.25 92 GLY A C 1
ATOM 696 O O . GLY A 1 92 ? 10.093 10.444 26.995 1.00 50.25 92 GLY A O 1
ATOM 697 N N . THR A 1 93 ? 8.158 10.579 28.118 1.00 46.97 93 THR A N 1
ATOM 698 C CA . THR A 1 93 ? 8.656 10.586 29.497 1.00 46.97 93 THR A CA 1
ATOM 699 C C . THR A 1 93 ? 8.882 9.200 30.114 1.00 46.97 93 THR A C 1
ATOM 701 O O . THR A 1 93 ? 9.524 9.110 31.153 1.00 46.97 93 THR A O 1
ATOM 704 N N . ASN A 1 94 ? 8.374 8.112 29.516 1.00 45.41 94 ASN A N 1
ATOM 705 C CA . ASN A 1 94 ? 8.509 6.754 30.083 1.00 45.41 94 ASN A CA 1
ATOM 706 C C . ASN A 1 94 ? 9.788 6.028 29.640 1.00 45.41 94 ASN A C 1
ATOM 708 O O . ASN A 1 94 ? 10.055 4.902 30.059 1.00 45.41 94 ASN A O 1
ATOM 712 N N . ILE A 1 95 ? 10.573 6.661 28.774 1.00 49.94 95 ILE A N 1
ATOM 713 C CA . ILE A 1 95 ? 11.886 6.185 28.373 1.00 49.94 95 ILE A CA 1
ATOM 714 C C . ILE A 1 95 ? 12.853 7.035 29.188 1.00 49.94 95 ILE A C 1
ATOM 716 O O . ILE A 1 95 ? 12.910 8.240 28.979 1.00 49.94 95 ILE A O 1
ATOM 720 N N . ASN A 1 96 ? 13.552 6.436 30.158 1.00 47.50 96 ASN A N 1
ATOM 721 C CA . ASN A 1 96 ? 14.574 7.121 30.954 1.00 47.50 96 ASN A CA 1
ATOM 722 C C . ASN A 1 96 ? 15.619 7.728 30.002 1.00 47.50 96 ASN A C 1
ATOM 724 O O . ASN A 1 96 ? 16.538 7.025 29.572 1.00 47.50 96 ASN A O 1
ATOM 728 N N . LEU A 1 97 ? 15.468 9.009 29.658 1.00 51.06 97 LEU A N 1
ATOM 729 C CA . LEU A 1 97 ? 16.367 9.749 28.767 1.00 51.06 97 LEU A CA 1
ATOM 730 C C . LEU A 1 97 ? 17.807 9.711 29.308 1.00 51.06 97 LEU A C 1
ATOM 732 O O . LEU A 1 97 ? 18.754 9.567 28.537 1.00 51.06 97 LEU A O 1
ATOM 736 N N . ASP A 1 98 ? 17.957 9.656 30.634 1.00 49.94 98 ASP A N 1
ATOM 737 C CA . ASP A 1 98 ? 19.231 9.464 31.333 1.00 49.94 98 ASP A CA 1
ATOM 738 C C . ASP A 1 98 ? 19.910 8.116 31.021 1.00 49.94 98 ASP A C 1
ATOM 740 O O . ASP A 1 98 ? 21.132 8.041 30.890 1.00 49.94 98 ASP A O 1
ATOM 744 N N . SER A 1 99 ? 19.138 7.039 30.828 1.00 50.31 99 SER A N 1
ATOM 745 C CA . SER A 1 99 ? 19.673 5.700 30.517 1.00 50.31 99 SER A CA 1
ATOM 746 C C . SER A 1 99 ? 20.114 5.541 29.055 1.00 50.31 99 SER A C 1
ATOM 748 O O . SER A 1 99 ? 20.946 4.686 28.744 1.00 50.31 99 SER A O 1
ATOM 750 N N . LEU A 1 100 ? 19.587 6.373 28.151 1.00 49.59 100 LEU A N 1
ATOM 751 C CA . LEU A 1 100 ? 19.987 6.419 26.740 1.00 49.59 100 LEU A CA 1
ATOM 752 C C . LEU A 1 100 ? 21.154 7.389 26.513 1.00 49.59 100 LEU A C 1
ATOM 754 O O . LEU A 1 100 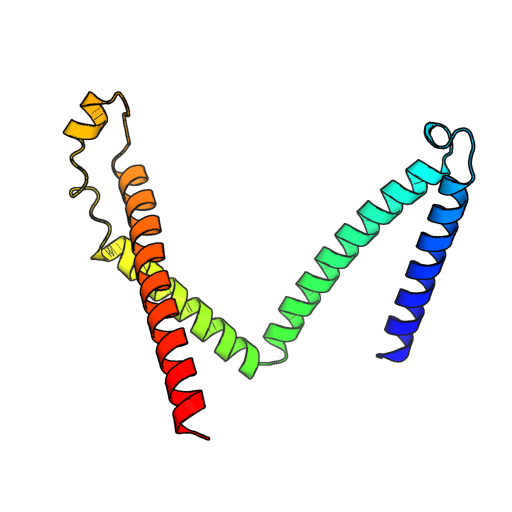? 22.066 7.067 25.746 1.00 49.59 100 LEU A O 1
ATOM 758 N N . ALA A 1 101 ? 21.196 8.496 27.262 1.00 51.28 101 ALA A N 1
ATOM 759 C CA . ALA A 1 101 ? 22.331 9.415 27.298 1.00 51.28 101 ALA A CA 1
ATOM 760 C C . ALA A 1 101 ? 23.610 8.729 27.819 1.00 51.28 101 ALA A C 1
ATOM 762 O O . ALA A 1 101 ? 24.677 8.896 27.229 1.00 51.28 101 ALA A O 1
ATOM 763 N N . GLN A 1 102 ? 23.505 7.861 28.837 1.00 51.56 102 GLN A N 1
ATOM 764 C CA . GLN A 1 102 ? 24.629 7.032 29.313 1.00 51.56 102 GLN A CA 1
ATOM 765 C C . GLN A 1 102 ? 25.149 6.026 28.272 1.00 51.56 102 GLN A C 1
ATOM 767 O O . GLN A 1 102 ? 26.293 5.584 28.359 1.00 51.56 102 GLN A O 1
ATOM 772 N N . ARG A 1 103 ? 24.334 5.669 27.271 1.00 51.59 103 ARG A N 1
ATOM 773 C CA . ARG A 1 103 ? 24.710 4.771 26.164 1.00 51.59 103 ARG A CA 1
ATOM 774 C C . ARG A 1 103 ? 25.159 5.527 24.906 1.00 51.59 103 ARG A C 1
ATOM 776 O O . ARG A 1 103 ? 25.340 4.899 23.866 1.00 51.59 103 ARG A O 1
ATOM 783 N N . GLY A 1 104 ? 25.342 6.848 24.997 1.00 51.38 104 GLY A N 1
ATOM 784 C CA . GLY A 1 104 ? 25.822 7.699 23.904 1.00 51.38 104 GLY A CA 1
ATOM 785 C C . GLY A 1 104 ? 24.779 8.009 22.826 1.00 51.38 104 GLY A C 1
ATOM 786 O O . GLY A 1 104 ? 25.140 8.513 21.765 1.00 51.38 104 GLY A O 1
ATOM 787 N N . ILE A 1 105 ? 23.496 7.713 23.070 1.00 54.34 105 ILE A N 1
ATOM 788 C CA . ILE A 1 105 ? 22.415 7.958 22.111 1.00 54.34 105 ILE A CA 1
ATOM 789 C C . ILE A 1 105 ? 21.658 9.213 22.550 1.00 54.34 105 ILE A C 1
ATOM 791 O O . ILE A 1 105 ? 20.785 9.161 23.415 1.00 54.34 105 ILE A O 1
ATOM 795 N N . VAL A 1 106 ? 22.006 10.354 21.953 1.00 53.22 106 VAL A N 1
ATOM 796 C CA . VAL A 1 106 ? 21.280 11.616 22.143 1.00 53.22 106 VAL A CA 1
ATOM 797 C C . VAL A 1 106 ? 20.011 11.547 21.292 1.00 53.22 106 VAL A C 1
ATOM 799 O O . VAL A 1 106 ? 20.043 11.820 20.094 1.00 53.22 106 VAL A O 1
ATOM 802 N N . VAL A 1 107 ? 18.908 11.084 21.881 1.00 52.91 107 VAL A N 1
ATOM 803 C CA . VAL A 1 107 ? 17.608 11.008 21.200 1.00 52.91 107 VAL A CA 1
ATOM 804 C C . VAL A 1 107 ? 16.768 12.206 21.618 1.00 52.91 107 VAL A C 1
ATOM 806 O O . VAL A 1 107 ? 16.473 12.379 22.796 1.00 52.91 107 VAL A O 1
ATOM 809 N N . ASP A 1 108 ? 16.370 13.008 20.636 1.00 61.91 108 ASP A N 1
ATOM 810 C CA . ASP A 1 108 ? 15.380 14.068 20.801 1.00 61.91 108 ASP A CA 1
ATOM 811 C C . ASP A 1 108 ? 14.032 13.481 21.271 1.00 61.91 108 ASP A C 1
ATOM 813 O O . ASP A 1 108 ? 13.564 12.464 20.737 1.00 61.91 108 ASP A O 1
ATOM 817 N N . GLU A 1 109 ? 13.401 14.102 22.271 1.00 61.12 109 GLU A N 1
ATOM 818 C CA . GLU A 1 109 ? 12.176 13.600 22.919 1.00 61.12 109 GLU A CA 1
ATOM 819 C C . GLU A 1 109 ? 11.043 13.335 21.911 1.00 61.12 109 GLU A C 1
ATOM 821 O O . GLU A 1 109 ? 10.269 12.382 22.069 1.00 61.12 109 GLU A O 1
ATOM 826 N N . GLY A 1 110 ? 10.978 14.123 20.831 1.00 64.50 110 GLY A N 1
ATOM 827 C CA . GLY A 1 110 ? 9.993 13.961 19.763 1.00 64.50 110 GLY A CA 1
ATOM 828 C C . GLY A 1 110 ? 10.205 12.689 18.941 1.00 64.50 110 GLY A C 1
ATOM 829 O O . GLY A 1 110 ? 9.253 11.949 18.675 1.00 64.50 110 GLY A O 1
ATOM 830 N N . THR A 1 111 ? 11.457 12.378 18.603 1.00 66.25 111 THR A N 1
ATOM 831 C CA . THR A 1 111 ? 11.799 11.164 17.840 1.00 66.25 111 THR A CA 1
ATOM 832 C C . THR A 1 111 ? 11.565 9.911 18.682 1.00 66.25 111 THR A C 1
ATOM 834 O O . THR A 1 111 ? 10.973 8.938 18.209 1.00 66.25 111 THR A O 1
ATOM 837 N N . SER A 1 112 ? 11.945 9.959 19.962 1.00 66.62 112 SER A N 1
ATOM 838 C CA . SER A 1 112 ? 11.725 8.866 20.916 1.00 66.62 112 SER A CA 1
ATOM 839 C C . SER A 1 112 ? 10.234 8.549 21.087 1.00 66.62 112 SER A C 1
ATOM 841 O O . SER A 1 112 ? 9.818 7.386 21.052 1.00 66.62 112 SER A O 1
ATOM 843 N N . LYS A 1 113 ? 9.394 9.590 21.163 1.00 69.81 113 LYS A N 1
ATOM 844 C CA . LYS A 1 113 ? 7.938 9.450 21.263 1.00 69.81 113 LYS A CA 1
ATOM 845 C C . LYS A 1 113 ? 7.313 8.842 20.005 1.00 69.81 113 LYS A C 1
ATOM 847 O O . LYS A 1 113 ? 6.439 7.987 20.129 1.00 69.81 113 LYS A O 1
ATOM 852 N N . MET A 1 114 ? 7.757 9.224 18.804 1.00 73.50 114 MET A N 1
ATOM 853 C CA . MET A 1 114 ? 7.250 8.631 17.554 1.00 73.50 114 MET A CA 1
ATOM 854 C C . MET A 1 114 ? 7.630 7.152 17.420 1.00 73.50 114 MET A C 1
ATOM 856 O O . MET A 1 114 ? 6.797 6.341 17.012 1.00 73.50 114 MET A O 1
ATOM 860 N N . VAL A 1 115 ? 8.853 6.781 17.810 1.00 78.69 115 VAL A N 1
ATOM 861 C CA . VAL A 1 115 ? 9.293 5.376 17.812 1.00 78.69 115 VAL A CA 1
ATOM 862 C C . VAL A 1 115 ? 8.513 4.564 18.852 1.00 78.69 115 VAL A C 1
ATOM 864 O O . VAL A 1 115 ? 7.997 3.492 18.532 1.00 78.69 115 VAL A O 1
ATOM 867 N N . GLY A 1 116 ? 8.349 5.096 20.067 1.00 74.56 116 GLY A N 1
ATOM 868 C CA . GLY A 1 116 ? 7.531 4.478 21.114 1.00 74.56 116 GLY A CA 1
ATOM 869 C C . GLY A 1 116 ? 6.069 4.301 20.694 1.00 74.56 116 GLY A C 1
ATOM 870 O O . GLY A 1 116 ? 5.487 3.242 20.923 1.00 74.56 116 GLY A O 1
ATOM 871 N N . ALA A 1 117 ? 5.492 5.289 20.006 1.00 79.56 117 ALA A N 1
ATOM 872 C CA . ALA A 1 117 ? 4.149 5.199 19.436 1.00 79.56 117 ALA A CA 1
ATOM 873 C C . ALA A 1 117 ? 4.036 4.101 18.378 1.00 79.56 117 ALA A C 1
ATOM 875 O O . ALA A 1 117 ? 3.087 3.321 18.409 1.00 79.56 117 ALA A O 1
ATOM 876 N N . GLY A 1 118 ? 5.008 4.001 17.468 1.00 79.56 118 GLY A N 1
ATOM 877 C CA . GLY A 1 118 ? 5.039 2.938 16.463 1.00 79.56 118 GLY A CA 1
ATOM 878 C C . GLY A 1 118 ? 5.095 1.546 17.095 1.00 79.56 118 GLY A C 1
ATOM 879 O O . GLY A 1 118 ? 4.374 0.641 16.671 1.00 79.56 118 GLY A O 1
ATOM 880 N N . LEU A 1 119 ? 5.890 1.388 18.155 1.00 84.00 119 LEU A N 1
ATOM 881 C CA . LEU A 1 119 ? 6.022 0.120 18.867 1.00 84.00 119 LEU A CA 1
ATOM 882 C C . LEU A 1 119 ? 4.730 -0.261 19.608 1.00 84.00 119 LEU A C 1
ATOM 884 O O . LEU A 1 119 ? 4.255 -1.390 19.483 1.00 84.00 119 LEU A O 1
ATOM 888 N N . TRP A 1 120 ? 4.110 0.687 20.316 1.00 82.38 120 TRP A N 1
ATOM 889 C CA . TRP A 1 120 ? 2.817 0.464 20.969 1.00 82.38 120 TRP A CA 1
ATOM 890 C C . TRP A 1 120 ? 1.696 0.171 19.969 1.00 82.38 120 TRP A C 1
ATOM 892 O O . TRP A 1 120 ? 0.879 -0.717 20.220 1.00 82.38 120 TRP A O 1
ATOM 902 N N . ALA A 1 121 ? 1.678 0.849 18.818 1.00 82.81 121 ALA A N 1
ATOM 903 C CA . ALA A 1 121 ? 0.73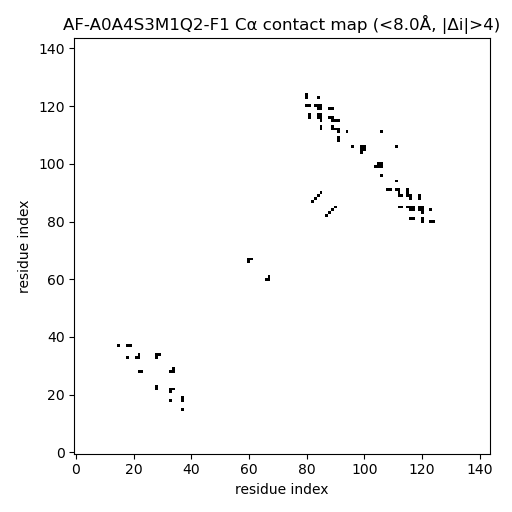7 0.556 17.741 1.00 82.81 121 ALA A CA 1
ATOM 904 C C . ALA A 1 121 ? 0.914 -0.875 17.225 1.00 82.81 121 ALA A C 1
ATOM 906 O O . ALA A 1 121 ? -0.069 -1.597 17.063 1.00 82.81 121 ALA A O 1
ATOM 907 N N . PHE A 1 122 ? 2.162 -1.302 17.011 1.00 84.69 122 PHE A N 1
ATOM 908 C CA . PHE A 1 122 ? 2.469 -2.658 16.574 1.00 84.69 122 PHE A CA 1
ATOM 909 C C . PHE A 1 122 ? 1.999 -3.701 17.590 1.00 84.69 122 PHE A C 1
ATOM 911 O O . PHE A 1 122 ? 1.307 -4.643 17.207 1.00 84.69 122 PHE A O 1
ATOM 918 N N . TYR A 1 123 ? 2.298 -3.519 18.881 1.00 85.75 123 TYR A N 1
ATOM 919 C CA . TYR A 1 123 ? 1.854 -4.447 19.925 1.00 85.75 123 TYR A CA 1
ATOM 920 C C . TYR A 1 123 ? 0.331 -4.533 20.028 1.00 85.75 123 TYR A C 1
ATOM 922 O O . TYR A 1 123 ? -0.215 -5.631 20.141 1.00 85.75 123 TYR A O 1
ATOM 930 N N . LEU A 1 124 ? -0.366 -3.399 19.937 1.00 85.38 124 LEU A N 1
ATOM 931 C CA . LEU A 1 124 ? -1.823 -3.366 20.030 1.00 85.38 124 LEU A CA 1
ATOM 932 C C . LEU A 1 124 ? -2.479 -4.045 18.819 1.00 85.38 124 LEU A C 1
ATOM 934 O O . LEU A 1 124 ? -3.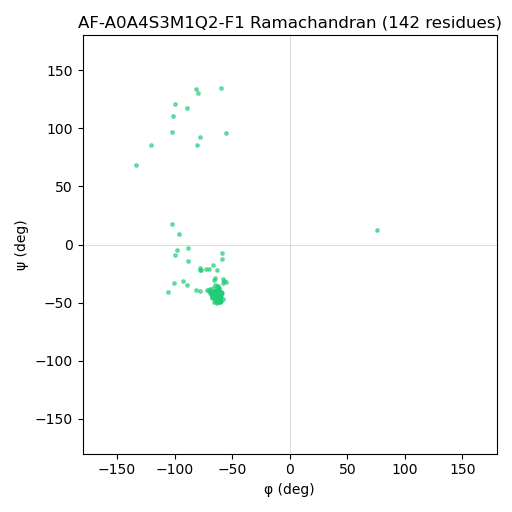379 -4.869 18.982 1.00 85.38 124 LEU A O 1
ATOM 938 N N . LEU A 1 125 ? -1.983 -3.774 17.608 1.00 88.00 125 LEU A N 1
ATOM 939 C CA . LEU A 1 125 ? -2.449 -4.440 16.388 1.00 88.00 125 LEU A CA 1
ATOM 940 C C . LEU A 1 125 ? -2.131 -5.937 16.388 1.00 88.00 125 LEU A C 1
ATOM 942 O O . LEU A 1 125 ? -2.987 -6.731 16.003 1.00 88.00 125 LEU A O 1
ATOM 946 N N . ALA A 1 126 ? -0.938 -6.331 16.838 1.00 88.31 126 ALA A N 1
ATOM 947 C CA . ALA A 1 126 ? -0.543 -7.732 16.938 1.00 88.31 126 ALA A CA 1
ATOM 948 C C . ALA A 1 126 ? -1.461 -8.496 17.901 1.00 88.31 126 ALA A C 1
ATOM 950 O O . ALA A 1 126 ? -1.948 -9.575 17.560 1.00 88.31 126 ALA A O 1
ATOM 951 N N . LEU A 1 127 ? -1.771 -7.915 19.063 1.00 91.00 127 LEU A N 1
ATOM 952 C CA . LEU A 1 127 ? -2.694 -8.515 20.023 1.00 91.00 127 LEU A CA 1
ATOM 953 C C . LEU A 1 127 ? -4.103 -8.674 19.430 1.00 91.00 127 LEU A C 1
ATOM 955 O O . LEU A 1 127 ? -4.684 -9.759 19.502 1.00 91.00 127 LEU A O 1
ATOM 959 N N . ILE A 1 128 ? -4.636 -7.623 18.796 1.00 89.50 128 ILE A N 1
ATOM 960 C CA . ILE A 1 128 ? -5.948 -7.666 18.130 1.00 89.50 128 ILE A CA 1
ATOM 961 C C . ILE A 1 128 ? -5.963 -8.731 17.028 1.00 89.50 128 ILE A C 1
ATOM 963 O O . ILE A 1 128 ? -6.946 -9.464 16.902 1.00 89.50 128 ILE A O 1
ATOM 967 N N . ALA A 1 129 ? -4.889 -8.847 16.246 1.00 88.31 129 ALA A N 1
ATOM 968 C CA . ALA A 1 129 ? -4.775 -9.837 15.182 1.00 88.31 129 ALA A CA 1
ATOM 969 C C . ALA A 1 129 ? -4.802 -11.268 15.734 1.00 88.31 129 ALA A C 1
ATOM 971 O O . ALA A 1 129 ? -5.577 -12.090 15.241 1.00 88.31 129 ALA A O 1
ATOM 972 N N . VAL A 1 130 ? -4.027 -11.552 16.786 1.00 93.00 130 VAL A N 1
ATOM 973 C CA . VAL A 1 130 ? -4.006 -12.872 17.436 1.00 93.00 130 VAL A CA 1
ATOM 974 C C . VAL A 1 130 ? -5.387 -13.222 17.990 1.00 93.00 130 VAL A C 1
ATOM 976 O O . VAL A 1 130 ? -5.918 -14.286 17.671 1.00 93.00 130 VAL A O 1
ATOM 979 N N . LEU A 1 131 ? -6.016 -12.318 18.748 1.00 92.56 131 LEU A N 1
ATOM 980 C CA . LEU A 1 131 ? -7.363 -12.537 19.290 1.00 92.56 131 LEU A CA 1
ATOM 981 C C . LEU A 1 131 ? -8.397 -12.763 18.180 1.00 92.56 131 LEU A C 1
ATOM 983 O O . LEU A 1 131 ? -9.230 -13.665 18.283 1.00 92.56 131 LEU A O 1
ATOM 987 N N . SER A 1 132 ? -8.315 -11.992 17.094 1.00 91.25 132 SER A N 1
ATOM 988 C CA . SER A 1 132 ? -9.212 -12.130 15.941 1.00 91.25 132 SER A CA 1
ATOM 989 C C . SER A 1 132 ? -9.029 -13.473 15.234 1.00 91.25 132 SER A C 1
ATOM 991 O O . SER A 1 132 ? -10.020 -14.106 14.871 1.00 91.25 132 SER A O 1
ATOM 993 N N . MET A 1 133 ? -7.787 -13.940 15.064 1.00 91.00 133 MET A N 1
ATOM 994 C CA . MET A 1 133 ? -7.491 -15.247 14.467 1.00 91.00 133 MET A CA 1
ATOM 995 C C . MET A 1 133 ? -7.995 -16.398 15.338 1.00 91.00 133 MET A C 1
ATOM 997 O O . MET A 1 133 ? -8.616 -17.322 14.814 1.00 91.00 133 MET A O 1
ATOM 1001 N N . VAL A 1 134 ? -7.781 -16.328 16.656 1.00 92.06 134 VAL A N 1
ATOM 1002 C CA . VAL A 1 134 ? -8.266 -17.347 17.598 1.00 92.06 134 VAL A CA 1
ATOM 1003 C C . VAL A 1 134 ? -9.792 -17.383 17.601 1.00 92.06 134 VAL A C 1
ATOM 1005 O O . VAL A 1 134 ? -10.374 -18.454 17.439 1.00 92.06 134 VAL A O 1
ATOM 1008 N N . PHE A 1 135 ? -10.457 -16.230 17.700 1.00 90.81 135 PHE A N 1
ATOM 1009 C CA . PHE A 1 135 ? -11.918 -16.160 17.671 1.00 90.81 135 PHE A CA 1
ATOM 1010 C C . PHE A 1 135 ? -12.498 -16.670 16.346 1.00 90.81 135 PHE A C 1
ATOM 1012 O O . PHE A 1 135 ? -13.448 -17.453 16.347 1.00 90.81 135 PHE A O 1
ATOM 1019 N N . ALA A 1 136 ? -11.913 -16.278 15.209 1.00 90.12 136 ALA A N 1
ATOM 1020 C CA . ALA A 1 136 ? -12.331 -16.767 13.897 1.00 90.12 136 ALA A CA 1
ATOM 1021 C C . ALA A 1 136 ? -12.124 -18.284 13.758 1.00 90.12 136 ALA A C 1
ATOM 1023 O O . ALA A 1 136 ? -12.992 -18.972 13.219 1.00 90.12 136 ALA A O 1
ATOM 1024 N N . GLY A 1 137 ? -11.010 -18.810 14.277 1.00 86.69 137 GLY A N 1
ATOM 1025 C CA . GLY A 1 137 ? -10.716 -20.242 14.305 1.00 86.69 137 GLY A CA 1
ATOM 1026 C C . GLY A 1 137 ? -11.715 -21.026 15.155 1.00 86.69 137 GLY A C 1
ATOM 1027 O O . GLY A 1 137 ? -12.315 -21.981 14.667 1.00 86.69 137 GLY A O 1
ATOM 1028 N N . VAL A 1 138 ? -11.965 -20.581 16.388 1.00 89.25 138 VAL A N 1
ATOM 1029 C CA . VAL A 1 138 ? -12.916 -21.212 17.317 1.00 89.25 138 VAL A CA 1
ATOM 1030 C C . VAL A 1 138 ? -14.345 -21.148 16.772 1.00 89.25 138 VAL A C 1
ATOM 1032 O O . VAL A 1 138 ? -15.039 -22.162 16.746 1.00 89.25 138 VAL A O 1
ATOM 1035 N N . LYS A 1 139 ? -14.776 -19.998 16.239 1.00 85.81 139 LYS A N 1
ATOM 1036 C CA . LYS A 1 139 ? -16.099 -19.856 15.615 1.00 85.81 139 LYS A CA 1
ATOM 1037 C C . LYS A 1 139 ? -16.267 -20.774 14.401 1.00 85.81 139 LYS A C 1
ATOM 1039 O O . LYS A 1 139 ? -17.346 -21.316 14.206 1.00 85.81 139 LYS A O 1
ATOM 1044 N N . LYS A 1 140 ? -15.221 -20.969 13.591 1.00 86.06 140 LYS A N 1
ATOM 1045 C CA . LYS A 1 140 ? -15.255 -21.879 12.433 1.00 86.06 140 LYS A CA 1
ATOM 1046 C C . LYS A 1 140 ? -15.421 -23.349 12.843 1.00 86.06 140 LYS A C 1
ATOM 1048 O O . LYS A 1 140 ? -16.004 -24.115 12.083 1.00 86.06 140 LYS A O 1
ATOM 1053 N N . ILE A 1 141 ? -14.915 -23.725 14.018 1.00 85.38 141 ILE A N 1
ATOM 1054 C CA . ILE A 1 141 ? -15.076 -25.071 14.587 1.00 85.38 141 ILE A CA 1
ATOM 1055 C C . ILE A 1 141 ? -16.471 -25.237 15.203 1.00 85.38 141 ILE A C 1
ATOM 1057 O O . ILE A 1 141 ? -17.080 -26.278 15.022 1.00 85.38 141 ILE A O 1
ATOM 1061 N N . LEU A 1 142 ? -16.984 -24.212 15.892 1.00 83.94 142 LEU A N 1
ATOM 1062 C CA . LEU A 1 142 ? -18.294 -24.238 16.562 1.00 83.94 142 LEU A CA 1
ATOM 1063 C C . LEU A 1 142 ? -19.496 -24.044 15.623 1.00 83.94 142 LEU A C 1
ATOM 1065 O O . LEU A 1 142 ? -20.621 -24.330 16.013 1.00 83.94 142 LEU A O 1
ATOM 1069 N N . ASN A 1 143 ? -19.281 -23.472 14.437 1.00 72.75 143 ASN A N 1
ATOM 1070 C CA . ASN A 1 143 ? -20.318 -23.222 13.427 1.00 72.75 143 ASN A CA 1
ATOM 1071 C C . ASN A 1 143 ? -20.270 -24.251 12.274 1.00 72.75 143 ASN A C 1
ATOM 1073 O O . ASN A 1 143 ? -20.796 -23.984 11.191 1.00 72.75 143 ASN A O 1
ATOM 1077 N N . ASN A 1 144 ? -19.596 -25.381 12.495 1.00 52.47 144 ASN A N 1
ATOM 1078 C CA . ASN A 1 144 ? -19.822 -26.656 11.805 1.00 52.47 144 ASN A CA 1
ATOM 1079 C C . ASN A 1 144 ? -20.559 -27.594 12.763 1.00 52.47 144 ASN A C 1
ATOM 1081 O O . ASN A 1 144 ? -21.231 -28.511 12.252 1.00 52.47 144 ASN A O 1
#

Secondary structure (DSSP, 8-state):
-HHHHHHHHHHHHHHHHHHHHHHHT-SSGGGSHHHHHHHHHHHHHHHHHHHHHHHHHHHHHHH-HHHHHHHHHHHHHHHHHHHHIIIII--TTSS-HHHHHTTT----HHHHHHHHHHHHHHHHHHHHHHHHHHHHHHHHHHT-

pLDDT: mean 77.48, std 13.08, range [45.41, 94.56]

Foldseek 3Di:
DVVVVVVVVVVLVVVLVVLVVVLVPDPCNVPDVSVVVNVVSVVVVVVVCVVCVVVCVVVVLVVDVPVVVVVVVVVVVLVVLLCCLLPPVQDLPVPPCVVCVVVVDNDDSVNSSNVSSVVSSVVVVVVVVVVVVVVVVVVVVVVD